Protein AF-A0A523GD78-F1 (afdb_monomer_lite)

Foldseek 3Di:
DDDDPQWDWDADPVLFKIKIWGQDQAKDWAALVVVVVSVDDPVQAKAFPVVRHGFDDDPRTGIDHHGDMGTIGGPVRD

Sequence (78 aa):
MRFSGAISGATDQAGQTLVLANFHPSVQFLKKDILFRYGFDMNMGVIDKYTGKAPKYHLDLLELQPYQFYFISDKTGH

pLDDT: mean 77.44, std 13.63, range [30.22, 91.94]

Structure (mmCIF, N/CA/C/O backbone):
data_AF-A0A523GD78-F1
#
_entry.id   AF-A0A523GD78-F1
#
loop_
_atom_site.group_PDB
_atom_site.id
_atom_site.type_symbol
_atom_site.label_atom_id
_atom_site.label_alt_id
_atom_site.label_comp_id
_atom_site.label_asym_id
_atom_site.label_entity_id
_atom_site.label_seq_id
_atom_site.pdbx_PDB_ins_code
_atom_site.Cartn_x
_atom_site.Cartn_y
_atom_site.Cartn_z
_atom_site.occupancy
_atom_site.B_iso_or_equiv
_atom_site.auth_seq_id
_atom_site.auth_comp_id
_atom_site.auth_asym_id
_atom_site.auth_atom_id
_atom_site.pdbx_PDB_model_num
ATOM 1 N N . MET A 1 1 ? -11.715 -9.370 -21.094 1.00 33.19 1 MET A N 1
ATOM 2 C CA . MET A 1 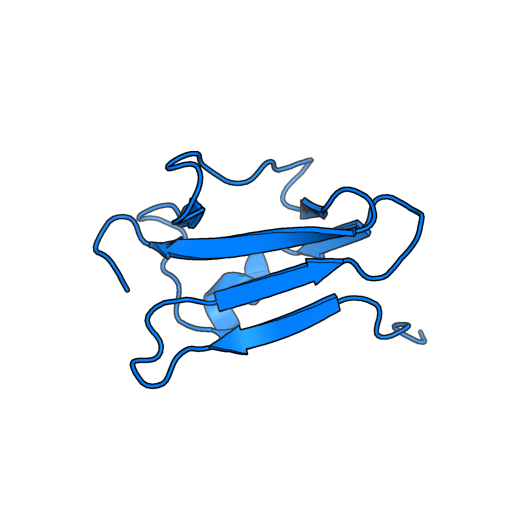1 ? -10.833 -8.616 -20.176 1.00 33.19 1 MET A CA 1
ATOM 3 C C . MET A 1 1 ? -10.116 -9.613 -19.280 1.00 33.19 1 MET A C 1
ATOM 5 O O . MET A 1 1 ? -10.772 -10.262 -18.479 1.00 33.19 1 MET A O 1
ATOM 9 N N . ARG A 1 2 ? -8.808 -9.810 -19.470 1.00 30.22 2 ARG A N 1
ATOM 10 C CA . ARG A 1 2 ? -7.955 -10.569 -18.542 1.00 30.22 2 ARG A CA 1
ATOM 11 C C . ARG A 1 2 ? -7.272 -9.543 -17.642 1.00 30.22 2 ARG A C 1
ATOM 13 O O . ARG A 1 2 ? -6.580 -8.678 -18.161 1.00 30.22 2 ARG A O 1
ATOM 20 N N . PHE A 1 3 ? -7.480 -9.624 -16.333 1.00 41.22 3 PHE A N 1
ATOM 21 C CA . PHE A 1 3 ? -6.650 -8.903 -15.372 1.00 41.22 3 PHE A CA 1
ATOM 22 C C . PHE A 1 3 ? -5.431 -9.789 -15.100 1.00 41.22 3 PHE A C 1
ATOM 24 O O . PHE A 1 3 ? -5.577 -10.877 -14.547 1.00 41.22 3 PHE A O 1
ATOM 31 N N . SER A 1 4 ? -4.245 -9.393 -15.565 1.00 42.31 4 SER A N 1
ATOM 32 C CA . SER A 1 4 ? -3.001 -10.055 -15.167 1.00 42.31 4 SER A CA 1
ATOM 33 C C . SER A 1 4 ? -2.747 -9.745 -13.692 1.00 42.31 4 SER A C 1
ATO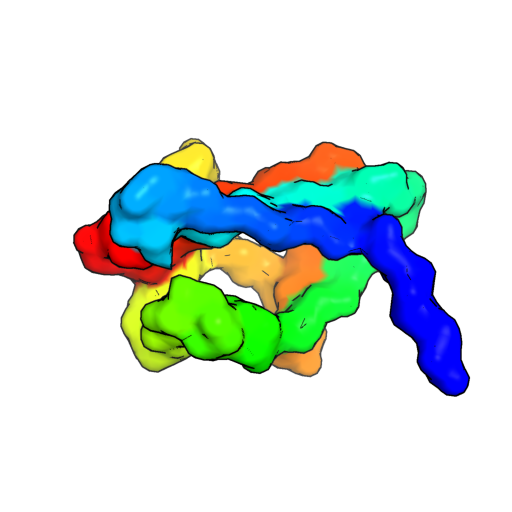M 35 O O . SER A 1 4 ? -2.631 -8.579 -13.319 1.00 42.31 4 SER A O 1
ATOM 37 N N . GLY A 1 5 ? -2.704 -10.781 -12.855 1.00 51.28 5 GLY A N 1
ATOM 38 C CA . GLY A 1 5 ? -2.465 -10.677 -11.416 1.00 51.28 5 GLY A CA 1
ATOM 39 C C . GLY A 1 5 ? -1.038 -10.232 -11.094 1.00 51.28 5 GLY A C 1
ATOM 40 O O . GLY A 1 5 ? -0.186 -11.063 -10.809 1.00 51.28 5 GLY A O 1
ATOM 41 N N . ALA A 1 6 ? -0.788 -8.923 -11.152 1.00 61.97 6 ALA A N 1
ATOM 42 C CA . ALA A 1 6 ? 0.498 -8.303 -10.814 1.00 61.97 6 ALA A CA 1
ATOM 43 C C . ALA A 1 6 ? 0.518 -7.651 -9.418 1.00 61.97 6 ALA A C 1
ATOM 45 O O . ALA A 1 6 ? 1.572 -7.206 -8.962 1.00 61.97 6 ALA A O 1
ATOM 46 N N . ILE A 1 7 ? -0.640 -7.595 -8.751 1.00 62.59 7 ILE A N 1
ATOM 47 C CA . ILE A 1 7 ? -0.807 -7.024 -7.415 1.00 62.59 7 ILE A CA 1
ATOM 48 C C . ILE A 1 7 ? -1.382 -8.103 -6.509 1.00 62.59 7 ILE A C 1
ATOM 50 O O . ILE A 1 7 ? -2.432 -8.672 -6.812 1.00 62.59 7 ILE A O 1
ATOM 54 N N . SER A 1 8 ? -0.693 -8.364 -5.402 1.00 63.44 8 SER A N 1
ATOM 55 C CA . SER A 1 8 ? -1.210 -9.195 -4.318 1.00 63.44 8 SER A CA 1
ATOM 56 C C . SER A 1 8 ? -1.533 -8.321 -3.113 1.00 63.44 8 SER A C 1
ATOM 58 O O . SER A 1 8 ? -0.797 -7.374 -2.821 1.00 63.44 8 SER A O 1
ATOM 60 N N . GLY A 1 9 ? -2.651 -8.642 -2.463 1.00 67.25 9 GLY A N 1
ATOM 61 C CA . GLY A 1 9 ? -3.144 -8.013 -1.247 1.00 67.25 9 GLY A CA 1
ATOM 62 C C . GLY A 1 9 ? -3.229 -9.045 -0.129 1.00 67.25 9 GLY A C 1
ATOM 63 O O . GLY A 1 9 ? -3.822 -10.101 -0.338 1.00 67.25 9 GLY A O 1
ATOM 64 N N . ALA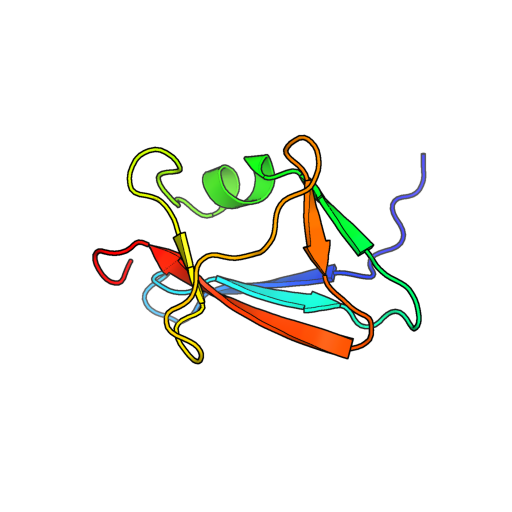 A 1 10 ? -2.660 -8.760 1.039 1.00 68.88 10 ALA A N 1
ATOM 65 C CA . ALA A 1 10 ? -2.812 -9.596 2.231 1.00 68.88 10 ALA A CA 1
ATOM 66 C C . ALA A 1 10 ? -3.048 -8.719 3.461 1.00 68.88 10 ALA A C 1
ATOM 68 O O . ALA A 1 10 ? -2.500 -7.620 3.535 1.00 68.88 10 ALA A O 1
ATOM 69 N N . THR A 1 11 ? -3.848 -9.204 4.411 1.00 66.00 11 THR A N 1
ATOM 70 C CA . THR A 1 11 ? -4.053 -8.540 5.701 1.00 66.00 11 THR A CA 1
ATOM 71 C C . THR A 1 11 ? -3.254 -9.228 6.804 1.00 66.00 11 THR A C 1
ATOM 73 O O . THR A 1 11 ? -3.016 -10.435 6.727 1.00 66.00 11 THR A O 1
ATOM 76 N N . ASP A 1 12 ? -2.841 -8.493 7.839 1.00 70.50 12 ASP A N 1
ATOM 77 C CA . ASP A 1 12 ? -2.332 -9.126 9.062 1.00 70.50 12 ASP A CA 1
ATOM 78 C C . ASP A 1 12 ? -3.451 -9.879 9.819 1.00 70.50 12 ASP A C 1
ATOM 80 O O . ASP A 1 12 ? -4.629 -9.816 9.456 1.00 70.50 12 ASP A O 1
ATOM 84 N N . GLN A 1 13 ? -3.090 -10.636 10.861 1.00 58.34 13 GLN A N 1
ATOM 85 C CA . GLN A 1 13 ? -4.040 -11.438 11.654 1.00 58.34 13 GLN A CA 1
ATOM 86 C C . GLN A 1 13 ? -5.143 -10.604 12.322 1.00 58.34 13 GLN A C 1
ATOM 88 O O . GLN A 1 13 ? -6.196 -11.148 12.647 1.00 58.34 13 GLN A O 1
ATOM 93 N N . ALA A 1 14 ? -4.898 -9.308 12.531 1.00 66.06 14 ALA A N 1
ATOM 94 C CA . ALA A 1 14 ? -5.856 -8.384 13.119 1.00 66.06 14 ALA A CA 1
ATOM 95 C C . ALA A 1 14 ? -6.744 -7.703 12.060 1.00 66.06 14 ALA A C 1
ATOM 97 O O . ALA A 1 14 ? -7.695 -7.018 12.424 1.00 66.06 14 ALA A O 1
ATOM 98 N N . GLY A 1 15 ? -6.454 -7.891 10.766 1.00 64.31 15 GLY A N 1
ATOM 99 C CA . GLY A 1 15 ? -7.144 -7.204 9.677 1.00 64.31 15 GLY A CA 1
ATOM 100 C C . GLY A 1 15 ? -6.822 -5.709 9.602 1.00 64.31 15 GLY A C 1
ATOM 101 O O . GLY A 1 15 ? -7.543 -4.990 8.924 1.00 64.31 15 GLY A O 1
ATOM 102 N N . GLN A 1 16 ? -5.763 -5.258 10.285 1.00 73.62 16 GLN A N 1
ATOM 103 C CA . GLN A 1 16 ? -5.442 -3.846 10.530 1.00 73.62 16 GLN A CA 1
ATOM 104 C C . GLN A 1 16 ? -4.455 -3.252 9.519 1.00 73.62 16 GLN A C 1
ATOM 106 O O . GLN A 1 16 ? -3.985 -2.119 9.633 1.00 73.62 16 GLN A O 1
ATOM 111 N N . THR A 1 17 ? -3.944 -4.068 8.602 1.00 83.12 17 THR A N 1
ATOM 112 C CA . THR A 1 17 ? -2.943 -3.624 7.630 1.00 83.12 17 THR A CA 1
ATOM 113 C C . THR A 1 17 ? -3.090 -4.391 6.349 1.00 83.12 17 THR A C 1
ATOM 115 O O . THR A 1 17 ? -2.946 -5.606 6.358 1.00 83.12 17 THR A O 1
ATOM 118 N N . LEU A 1 18 ? -3.308 -3.679 5.248 1.00 85.00 18 LEU A N 1
ATOM 119 C CA . LEU A 1 18 ? -3.308 -4.239 3.908 1.00 85.00 18 LEU A CA 1
ATOM 120 C C . LEU A 1 18 ? -1.947 -4.026 3.257 1.00 85.00 18 LEU A C 1
ATOM 122 O O . LEU A 1 18 ? -1.528 -2.901 2.992 1.00 85.00 18 LEU A O 1
ATOM 126 N N . VAL A 1 19 ? -1.275 -5.124 2.942 1.00 86.88 19 VAL A N 1
ATOM 127 C CA . VAL A 1 19 ? -0.031 -5.096 2.180 1.00 86.88 19 VAL A CA 1
ATOM 128 C C . VAL A 1 19 ? -0.362 -5.114 0.698 1.00 86.88 19 VAL A C 1
ATOM 130 O O . VAL A 1 19 ? -0.993 -6.057 0.234 1.00 86.88 19 VAL A O 1
ATOM 133 N N . LEU A 1 20 ? 0.082 -4.105 -0.048 1.00 87.50 20 LEU A N 1
ATOM 134 C CA . LEU A 1 20 ? 0.021 -4.075 -1.507 1.00 87.50 20 LEU A CA 1
ATOM 135 C C . LEU A 1 20 ? 1.432 -4.133 -2.078 1.00 87.50 20 LEU A C 1
ATOM 137 O O . LEU A 1 20 ? 2.281 -3.319 -1.722 1.00 87.50 20 LEU A O 1
ATOM 141 N N . ALA A 1 21 ? 1.666 -5.064 -2.995 1.00 88.00 21 ALA A N 1
ATOM 142 C CA . ALA A 1 21 ? 2.956 -5.229 -3.655 1.00 88.00 21 ALA A CA 1
ATOM 143 C C . ALA A 1 21 ? 2.794 -5.186 -5.174 1.00 88.00 21 ALA A C 1
ATOM 145 O O . ALA A 1 21 ? 1.935 -5.879 -5.721 1.00 88.00 21 ALA A O 1
ATOM 146 N N . ASN A 1 22 ? 3.634 -4.403 -5.852 1.00 90.44 22 ASN A N 1
ATOM 147 C CA . ASN A 1 22 ? 3.750 -4.425 -7.307 1.00 90.44 22 ASN A CA 1
ATOM 148 C C . ASN A 1 22 ? 4.940 -5.294 -7.725 1.00 90.44 22 ASN A C 1
ATOM 150 O O . ASN A 1 22 ? 6.082 -4.876 -7.580 1.00 90.44 22 ASN A O 1
ATOM 154 N N . PHE A 1 23 ? 4.691 -6.470 -8.298 1.00 87.62 23 PHE A N 1
ATOM 155 C CA . PHE A 1 23 ? 5.761 -7.353 -8.789 1.00 87.62 23 PHE A CA 1
ATOM 156 C C . PHE A 1 23 ? 6.156 -7.090 -10.252 1.00 87.62 23 PHE A C 1
ATOM 158 O O . PHE A 1 23 ? 7.001 -7.795 -10.801 1.00 87.62 23 PHE A O 1
ATOM 165 N N . HIS A 1 24 ? 5.544 -6.099 -10.903 1.00 90.06 24 HIS A N 1
ATOM 166 C CA . HIS A 1 24 ? 5.801 -5.768 -12.299 1.00 90.06 24 HIS A CA 1
ATOM 167 C C . HIS A 1 24 ? 6.938 -4.737 -12.433 1.00 90.06 24 HIS A C 1
ATOM 169 O O . HIS A 1 24 ? 7.008 -3.795 -11.640 1.00 90.06 24 HIS A O 1
ATOM 175 N N . PRO A 1 25 ? 7.769 -4.805 -13.491 1.00 89.00 25 PRO A N 1
ATOM 176 C CA . PRO A 1 25 ? 8.797 -3.798 -13.791 1.00 89.00 25 PRO A CA 1
ATOM 177 C C . PRO A 1 25 ? 8.245 -2.432 -14.245 1.00 89.00 25 PRO A C 1
ATOM 179 O O . PRO A 1 25 ? 9.001 -1.574 -14.690 1.00 89.00 25 PRO A O 1
ATOM 182 N N . SER A 1 26 ? 6.933 -2.209 -14.176 1.00 90.44 26 SER A N 1
ATOM 183 C CA . SER A 1 26 ? 6.281 -0.978 -14.644 1.00 90.44 26 SER A CA 1
ATOM 184 C C . SER A 1 26 ? 5.316 -0.472 -13.587 1.00 90.44 26 SER A C 1
ATOM 186 O O . SER A 1 26 ? 4.814 -1.261 -12.784 1.00 90.44 26 SER A O 1
ATOM 188 N N . VAL A 1 27 ? 5.039 0.832 -13.615 1.00 89.12 27 VAL A N 1
ATOM 189 C CA . VAL A 1 27 ? 4.045 1.453 -12.735 1.00 89.12 27 VAL A CA 1
ATOM 190 C C . VAL A 1 27 ? 2.702 0.751 -12.911 1.00 89.12 27 VAL A C 1
ATOM 192 O O . VAL A 1 27 ? 2.266 0.517 -14.040 1.00 89.12 27 VAL A O 1
ATOM 195 N N . GLN A 1 28 ? 2.072 0.394 -11.797 1.00 88.81 28 GLN A N 1
ATOM 196 C CA . GLN A 1 28 ? 0.736 -0.186 -11.769 1.00 88.81 28 GLN A CA 1
ATOM 197 C C . GLN A 1 28 ? -0.230 0.771 -11.089 1.00 88.81 28 GLN A C 1
ATOM 199 O O . GLN A 1 28 ? 0.129 1.495 -10.163 1.00 88.81 28 GLN A O 1
ATOM 204 N N . PHE A 1 29 ? -1.473 0.740 -11.548 1.00 88.06 29 PHE A N 1
ATOM 205 C CA . PHE A 1 29 ? -2.537 1.580 -11.030 1.00 88.06 29 PHE A CA 1
ATOM 206 C C . PHE A 1 29 ? -3.638 0.700 -10.464 1.00 88.06 29 PHE A C 1
ATOM 208 O O . PHE A 1 29 ? -4.133 -0.210 -11.134 1.00 88.06 29 PHE A O 1
ATOM 215 N N . LEU A 1 30 ? -4.028 0.979 -9.229 1.00 86.00 30 LEU A N 1
ATOM 216 C CA . LEU A 1 30 ? -5.045 0.232 -8.516 1.00 86.00 30 LEU A CA 1
ATOM 217 C C . LEU A 1 30 ? -6.199 1.160 -8.165 1.00 86.00 30 LEU A C 1
ATOM 219 O O . LEU A 1 30 ? -5.993 2.241 -7.625 1.00 86.00 30 LEU A O 1
ATOM 223 N N . LYS A 1 31 ? -7.434 0.751 -8.457 1.00 85.69 31 LYS A N 1
ATOM 224 C CA . LYS A 1 31 ? -8.601 1.554 -8.077 1.00 85.69 31 LYS A CA 1
ATOM 225 C C . LYS A 1 31 ? -8.642 1.712 -6.563 1.00 85.69 31 LYS A C 1
ATOM 227 O O . LYS A 1 31 ? -8.607 0.709 -5.850 1.00 85.69 31 LYS A O 1
ATOM 232 N N . LYS A 1 32 ? -8.780 2.956 -6.097 1.00 79.56 32 LYS A N 1
ATOM 233 C CA . LYS A 1 32 ? -8.935 3.296 -4.676 1.00 79.56 32 LYS A CA 1
ATOM 234 C C . LYS A 1 32 ? -10.039 2.472 -4.001 1.00 79.56 32 LYS A C 1
ATOM 236 O O . LYS A 1 32 ? -9.888 2.077 -2.850 1.00 79.56 32 LYS A O 1
ATOM 241 N N . ASP A 1 33 ? -11.079 2.114 -4.756 1.00 81.31 33 ASP A N 1
ATOM 242 C CA . ASP A 1 33 ? -12.215 1.329 -4.269 1.00 81.31 33 ASP A CA 1
ATOM 243 C C . ASP A 1 33 ? -11.852 -0.048 -3.705 1.00 81.31 33 ASP A C 1
ATOM 245 O O . ASP A 1 33 ? -12.631 -0.645 -2.960 1.00 81.31 33 ASP A O 1
ATOM 249 N N . ILE A 1 34 ? -10.684 -0.588 -4.065 1.00 78.88 34 ILE A N 1
ATOM 250 C CA . ILE A 1 34 ? -10.245 -1.870 -3.525 1.00 78.88 34 ILE A CA 1
ATOM 251 C C . ILE A 1 34 ? -10.019 -1.791 -2.015 1.00 78.88 34 ILE A C 1
ATOM 253 O O . ILE A 1 34 ? -10.253 -2.778 -1.330 1.00 78.88 34 ILE A O 1
ATOM 257 N N . LEU A 1 35 ? -9.631 -0.624 -1.492 1.00 80.06 35 LEU A N 1
ATOM 258 C CA . LEU A 1 35 ? -9.387 -0.420 -0.067 1.00 80.06 35 LEU A CA 1
ATOM 259 C C . LEU A 1 35 ? -10.684 -0.581 0.740 1.00 80.06 35 LEU A C 1
ATOM 261 O O . LEU A 1 35 ? -10.675 -1.250 1.769 1.00 80.06 35 LEU A O 1
ATOM 265 N N . PHE A 1 36 ? -11.827 -0.117 0.216 1.00 78.25 36 PHE A N 1
ATOM 266 C CA . PHE A 1 36 ? -13.132 -0.356 0.848 1.00 78.25 36 PHE A CA 1
ATOM 267 C C . PHE A 1 36 ? -13.463 -1.845 0.972 1.00 78.25 36 PHE A C 1
ATOM 269 O O . PHE A 1 36 ? -14.073 -2.264 1.952 1.00 78.25 36 PHE A O 1
ATOM 276 N N . ARG A 1 37 ? -13.057 -2.669 -0.005 1.00 76.62 37 ARG A N 1
ATOM 277 C CA . ARG A 1 37 ? -13.309 -4.122 0.037 1.00 76.62 37 ARG A CA 1
ATOM 278 C C . ARG A 1 37 ? -12.555 -4.815 1.168 1.00 76.62 37 ARG A C 1
ATOM 280 O O . ARG A 1 37 ? -12.971 -5.889 1.584 1.00 76.62 37 ARG A O 1
ATOM 287 N N . TYR A 1 38 ? -11.476 -4.200 1.644 1.00 76.75 38 TYR A N 1
ATOM 288 C CA . TYR A 1 38 ? -10.703 -4.659 2.793 1.00 76.75 38 TYR A CA 1
ATOM 289 C C . TYR A 1 38 ? -11.082 -3.933 4.094 1.00 76.75 38 TYR A C 1
ATOM 291 O O . TYR A 1 38 ? -10.401 -4.108 5.093 1.00 76.75 38 TYR A O 1
ATOM 299 N N . GLY A 1 39 ? -12.171 -3.152 4.106 1.00 76.31 3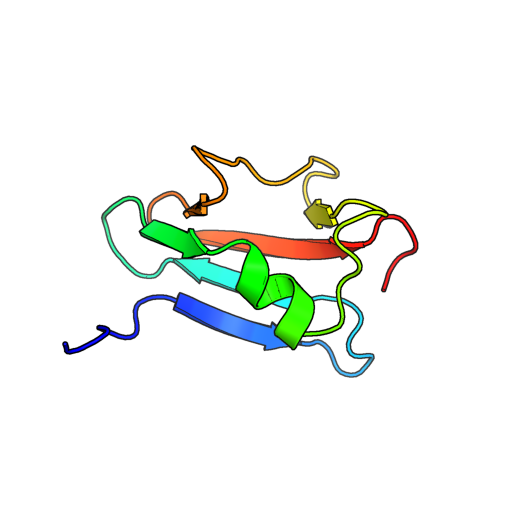9 GLY A N 1
ATOM 300 C CA . GLY A 1 39 ? -12.698 -2.520 5.318 1.00 76.31 39 GLY A CA 1
ATOM 301 C C . GLY A 1 39 ? -12.088 -1.163 5.673 1.00 76.31 39 GLY A C 1
ATOM 302 O O . GLY A 1 39 ? -12.424 -0.625 6.722 1.00 76.31 39 GLY A O 1
ATOM 303 N N . PHE A 1 40 ? -11.245 -0.580 4.813 1.00 79.19 40 PHE A N 1
ATOM 304 C CA . PHE A 1 40 ? -10.658 0.739 5.070 1.00 79.19 40 PHE A CA 1
ATOM 305 C C . PHE A 1 40 ? -11.659 1.864 4.787 1.00 79.19 40 PHE A C 1
ATOM 307 O O . PHE A 1 40 ? -12.198 1.968 3.678 1.00 79.19 40 PHE A O 1
ATOM 314 N N . ASP A 1 41 ? -11.864 2.745 5.771 1.00 73.56 41 ASP A N 1
ATOM 315 C CA . ASP A 1 41 ? -12.665 3.957 5.603 1.00 73.56 41 ASP A CA 1
ATOM 316 C C . ASP A 1 41 ? -11.867 5.038 4.858 1.00 73.56 41 ASP A C 1
ATOM 318 O O . ASP A 1 41 ? -10.946 5.680 5.374 1.00 73.56 41 ASP A O 1
ATOM 322 N N . MET A 1 42 ? -12.260 5.280 3.612 1.00 68.75 42 MET A N 1
ATOM 323 C CA . MET A 1 42 ? -11.619 6.267 2.748 1.00 68.75 42 MET A CA 1
ATOM 324 C C . MET A 1 42 ? -11.877 7.725 3.157 1.00 68.75 42 MET A C 1
ATOM 326 O O . MET A 1 42 ? -11.199 8.606 2.621 1.00 68.75 42 MET A O 1
ATOM 330 N N . ASN A 1 43 ? -12.805 7.989 4.086 1.00 73.25 43 ASN A N 1
ATOM 331 C CA . ASN A 1 43 ? -13.026 9.317 4.666 1.00 73.25 43 ASN A CA 1
ATOM 332 C C . ASN A 1 43 ? -12.000 9.648 5.756 1.00 73.25 43 ASN A C 1
ATOM 334 O O . ASN A 1 43 ? -11.617 10.806 5.911 1.00 73.25 43 ASN A O 1
ATOM 338 N N . MET A 1 44 ? -11.517 8.639 6.487 1.00 67.56 44 MET A N 1
ATOM 339 C CA . MET A 1 44 ? -10.491 8.817 7.523 1.00 67.56 44 MET A CA 1
ATOM 340 C C . MET A 1 44 ? -9.090 8.999 6.920 1.00 67.56 44 MET A C 1
ATOM 342 O O . MET A 1 44 ? -8.211 9.640 7.509 1.00 67.56 44 MET A O 1
ATOM 346 N N . GLY A 1 45 ? -8.915 8.523 5.686 1.00 74.00 45 GLY A N 1
ATOM 347 C CA . GLY A 1 45 ? -7.659 8.569 4.956 1.00 74.00 45 GLY A CA 1
ATOM 348 C C . GLY A 1 45 ? -6.709 7.467 5.415 1.00 74.00 45 GLY A C 1
ATOM 349 O O . GLY A 1 45 ? -6.680 7.079 6.579 1.00 74.00 45 GLY A O 1
ATOM 350 N N . VAL A 1 46 ? -5.909 6.978 4.475 1.00 84.44 46 VAL A N 1
ATOM 351 C CA . VAL A 1 46 ? -4.963 5.887 4.711 1.00 84.44 46 VAL A CA 1
ATOM 352 C C . VAL A 1 46 ? -3.522 6.379 4.685 1.00 84.44 46 VAL A C 1
ATOM 354 O O . VAL A 1 46 ? -3.194 7.357 4.005 1.00 84.44 46 VAL A O 1
ATOM 357 N N . ILE A 1 47 ? -2.661 5.682 5.414 1.00 86.56 47 ILE A N 1
ATOM 358 C CA . ILE A 1 47 ? -1.224 5.916 5.500 1.00 86.56 47 ILE A CA 1
ATOM 359 C C . ILE A 1 47 ? -0.465 4.625 5.211 1.00 86.56 47 ILE A C 1
ATOM 361 O O . ILE A 1 47 ? -0.959 3.523 5.428 1.00 86.56 47 ILE A O 1
ATOM 365 N N . ASP A 1 48 ? 0.759 4.773 4.733 1.00 87.94 48 ASP A N 1
ATOM 366 C CA . ASP A 1 48 ? 1.741 3.701 4.736 1.00 87.94 48 ASP A CA 1
ATOM 367 C C . ASP A 1 48 ? 2.400 3.626 6.122 1.00 87.94 48 ASP A C 1
ATOM 369 O O . ASP A 1 48 ? 3.063 4.580 6.538 1.00 87.94 48 ASP A O 1
ATOM 373 N N . LYS A 1 49 ? 2.234 2.503 6.835 1.00 82.75 49 LYS A N 1
ATOM 374 C CA . LYS A 1 49 ? 2.760 2.294 8.196 1.00 82.75 49 LYS A CA 1
ATOM 375 C C . LYS A 1 49 ? 4.271 2.516 8.300 1.00 82.75 49 LYS A C 1
ATOM 377 O O . LYS A 1 49 ? 4.732 2.955 9.349 1.00 82.75 49 LYS A O 1
ATOM 382 N N . TYR A 1 50 ? 5.047 2.246 7.246 1.00 80.69 50 TYR A N 1
ATOM 383 C CA . TYR A 1 50 ? 6.507 2.396 7.307 1.00 80.69 50 TYR A CA 1
ATOM 384 C C . TYR A 1 50 ? 6.972 3.831 7.096 1.00 80.69 50 TYR A C 1
ATOM 386 O O . TYR A 1 50 ? 7.907 4.284 7.751 1.00 80.69 50 TYR A O 1
ATOM 394 N N . THR A 1 51 ? 6.351 4.547 6.160 1.00 83.81 51 THR A N 1
ATOM 395 C CA . THR A 1 51 ? 6.781 5.908 5.814 1.00 83.81 51 THR A CA 1
ATOM 396 C C . THR A 1 51 ? 5.998 6.986 6.560 1.00 83.81 51 THR A C 1
ATOM 398 O O . THR A 1 51 ? 6.417 8.143 6.561 1.00 83.81 51 THR A O 1
ATOM 401 N N . GLY A 1 52 ? 4.855 6.633 7.162 1.00 83.69 52 GLY A N 1
ATOM 402 C CA . GLY A 1 52 ? 3.901 7.555 7.785 1.00 83.69 52 GLY A CA 1
ATOM 403 C C . GLY A 1 52 ? 3.203 8.486 6.786 1.00 83.69 52 GLY A C 1
ATOM 404 O O . GLY A 1 52 ? 2.469 9.390 7.184 1.00 83.69 52 GLY A O 1
ATOM 405 N N . LYS A 1 53 ? 3.450 8.308 5.482 1.00 85.81 53 LYS A N 1
ATOM 406 C CA . LYS A 1 53 ? 2.936 9.175 4.419 1.00 85.81 53 LYS A CA 1
ATOM 407 C C . LYS A 1 53 ? 1.677 8.577 3.808 1.00 85.81 53 LYS A C 1
ATOM 409 O O . LYS A 1 53 ? 1.513 7.362 3.746 1.00 85.81 53 LYS A O 1
ATOM 414 N N . ALA A 1 54 ? 0.803 9.446 3.308 1.00 84.69 54 ALA A N 1
ATOM 415 C CA . ALA A 1 54 ? -0.321 9.009 2.496 1.00 84.69 54 ALA A CA 1
ATOM 416 C C . ALA A 1 54 ? 0.186 8.377 1.181 1.00 84.69 54 ALA A C 1
ATOM 418 O O . ALA A 1 54 ? 1.152 8.887 0.595 1.00 84.69 54 ALA A O 1
ATOM 419 N N . PRO A 1 55 ? -0.454 7.302 0.691 1.00 86.25 55 PRO A N 1
ATOM 420 C CA . PRO A 1 55 ? -0.146 6.749 -0.620 1.00 86.25 55 PRO A CA 1
ATOM 421 C C . PRO A 1 55 ? -0.372 7.775 -1.741 1.00 86.25 55 PRO A C 1
ATOM 423 O O . PRO A 1 55 ? -1.194 8.686 -1.610 1.00 86.25 55 PRO A O 1
ATOM 426 N N . LYS A 1 56 ? 0.359 7.639 -2.853 1.00 86.69 56 LYS A N 1
ATOM 427 C CA . LYS A 1 56 ? 0.211 8.538 -4.005 1.00 86.69 56 LYS A CA 1
ATOM 428 C C . LYS A 1 56 ? -0.975 8.121 -4.869 1.00 86.69 56 LYS A C 1
ATOM 430 O O . LYS A 1 56 ? -1.099 6.955 -5.232 1.00 86.69 56 LYS A O 1
ATOM 435 N N . TYR A 1 57 ? -1.801 9.094 -5.240 1.00 84.38 57 TYR A N 1
ATOM 436 C CA . TYR A 1 57 ? -2.962 8.882 -6.097 1.00 84.38 57 TYR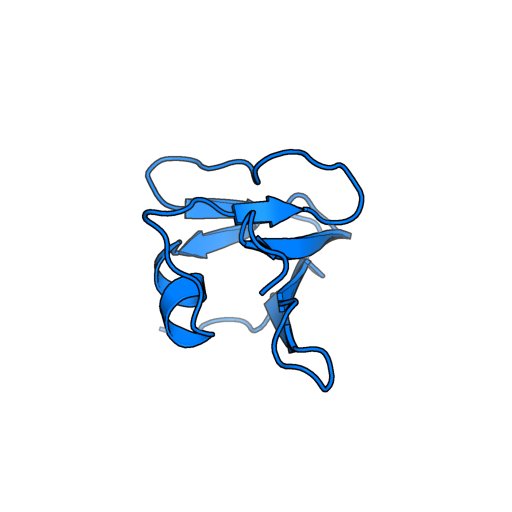 A CA 1
ATOM 437 C C . TYR A 1 57 ? -2.865 9.713 -7.379 1.00 84.38 57 TYR A C 1
ATOM 439 O O . TYR A 1 57 ? -2.430 10.864 -7.343 1.00 84.38 57 TYR A O 1
ATOM 447 N N . HIS A 1 58 ? -3.336 9.147 -8.488 1.00 84.25 58 HIS A N 1
ATOM 448 C CA . HIS A 1 58 ? -3.531 9.817 -9.770 1.00 84.25 58 HIS A CA 1
ATOM 449 C C . HIS A 1 58 ? -4.957 9.550 -10.266 1.00 84.25 58 HIS A C 1
ATOM 451 O O . HIS A 1 58 ? -5.282 8.407 -10.575 1.00 84.25 58 HIS A O 1
ATOM 457 N N . LEU A 1 59 ? -5.810 10.583 -10.326 1.00 80.94 59 LEU A N 1
ATOM 458 C CA . LEU A 1 59 ? -7.210 10.478 -10.786 1.00 80.94 59 LEU A CA 1
ATOM 459 C C . LEU A 1 59 ? -7.963 9.283 -10.151 1.00 80.94 59 LEU A C 1
ATOM 461 O O . LEU A 1 59 ? -8.500 8.432 -10.853 1.00 80.94 59 LEU A O 1
ATOM 465 N N . ASP A 1 60 ? -7.931 9.184 -8.816 1.00 82.25 60 ASP A N 1
ATOM 466 C CA . ASP A 1 60 ? -8.536 8.104 -8.006 1.00 82.25 60 ASP A CA 1
ATOM 467 C C . ASP A 1 60 ? -7.926 6.700 -8.156 1.00 82.25 60 ASP A C 1
ATOM 469 O O . ASP A 1 60 ? -8.442 5.710 -7.625 1.00 82.25 60 ASP A O 1
ATOM 473 N N . LEU A 1 61 ? -6.775 6.600 -8.815 1.00 84.50 61 LEU A N 1
ATOM 474 C CA . LEU A 1 61 ? -5.978 5.384 -8.863 1.00 84.50 61 LEU A CA 1
ATOM 475 C C . LEU A 1 61 ? -4.790 5.508 -7.915 1.00 84.50 61 LEU A C 1
ATOM 477 O O . LEU A 1 61 ? -4.003 6.446 -8.007 1.00 84.50 61 LEU A O 1
ATOM 481 N N . LEU A 1 62 ? -4.656 4.548 -7.008 1.00 87.62 62 LEU A N 1
ATOM 482 C CA . LEU A 1 62 ? -3.443 4.342 -6.238 1.00 87.62 62 LEU A CA 1
ATOM 483 C C . LEU A 1 62 ? -2.322 3.929 -7.195 1.00 87.62 62 LEU A C 1
ATOM 485 O O . LEU A 1 62 ? -2.442 2.932 -7.908 1.00 87.62 62 LEU A O 1
ATOM 489 N N . GLU A 1 63 ? -1.240 4.694 -7.199 1.00 90.00 63 GLU A N 1
ATOM 490 C CA . GLU A 1 63 ? -0.069 4.436 -8.028 1.00 90.00 63 GLU A CA 1
ATOM 491 C C . GLU A 1 63 ? 0.950 3.598 -7.250 1.00 90.00 63 GLU A C 1
ATOM 493 O O . GLU A 1 63 ? 1.353 3.967 -6.146 1.00 90.00 63 GLU A O 1
ATOM 498 N N . LEU A 1 64 ? 1.389 2.482 -7.833 1.00 88.69 64 LEU A N 1
ATOM 499 C CA . LEU A 1 64 ? 2.472 1.657 -7.308 1.00 88.69 64 LEU A CA 1
ATOM 500 C C . LEU A 1 64 ? 3.646 1.657 -8.283 1.00 88.69 64 LEU A C 1
ATOM 502 O O . LEU A 1 64 ? 3.533 1.202 -9.424 1.00 88.69 64 LEU A O 1
ATOM 506 N N . GLN A 1 65 ? 4.799 2.117 -7.810 1.00 91.62 65 GLN A N 1
ATOM 507 C CA . GLN A 1 65 ? 6.054 2.064 -8.553 1.00 91.62 65 GLN A CA 1
ATOM 508 C C . GLN A 1 65 ? 6.521 0.608 -8.743 1.00 91.62 65 GLN A C 1
ATOM 510 O O . GLN A 1 65 ? 6.084 -0.278 -7.999 1.00 91.62 65 GLN A O 1
ATOM 515 N N . PRO A 1 66 ? 7.374 0.320 -9.745 1.00 91.94 66 PRO A N 1
ATOM 516 C CA . PRO A 1 66 ? 7.937 -1.015 -9.935 1.00 91.94 66 PRO A CA 1
ATOM 517 C C . PRO A 1 66 ? 8.565 -1.557 -8.646 1.00 91.94 66 PRO A C 1
ATOM 519 O O . PRO A 1 66 ? 9.356 -0.857 -8.014 1.00 91.94 66 PRO A O 1
ATOM 522 N N . TYR A 1 67 ? 8.222 -2.789 -8.258 1.00 88.50 67 TYR A N 1
ATOM 523 C CA . TYR A 1 67 ? 8.745 -3.464 -7.055 1.00 88.50 67 TYR A CA 1
ATOM 524 C C . TYR A 1 67 ? 8.459 -2.754 -5.720 1.00 88.50 67 TYR A C 1
ATOM 526 O O . TYR A 1 67 ? 9.095 -3.049 -4.708 1.00 88.50 67 TYR A O 1
ATOM 534 N N . GLN A 1 68 ? 7.506 -1.818 -5.696 1.00 87.56 68 GLN A N 1
ATOM 535 C CA . GLN A 1 68 ? 7.118 -1.106 -4.484 1.00 87.56 68 GLN A CA 1
ATOM 536 C C . GLN A 1 68 ? 6.186 -1.946 -3.605 1.00 87.56 68 GLN A C 1
ATOM 538 O O . GLN A 1 68 ? 5.300 -2.649 -4.099 1.00 87.56 68 GLN A O 1
ATOM 543 N N . PHE A 1 69 ? 6.354 -1.780 -2.293 1.00 88.12 69 PHE A N 1
ATOM 544 C CA . PHE A 1 69 ? 5.476 -2.310 -1.259 1.00 88.12 69 PHE A CA 1
ATOM 545 C C . PHE A 1 69 ? 4.822 -1.156 -0.497 1.00 88.12 69 PHE A C 1
ATOM 547 O O . PHE A 1 69 ? 5.498 -0.199 -0.123 1.00 88.12 69 PHE A O 1
ATOM 554 N N . TYR A 1 70 ? 3.521 -1.268 -0.258 1.00 87.06 70 TYR A N 1
ATOM 555 C CA . TYR A 1 70 ? 2.756 -0.400 0.626 1.00 87.06 70 TYR A CA 1
ATOM 556 C C . TYR A 1 70 ? 2.160 -1.223 1.758 1.00 87.06 70 TYR A C 1
ATOM 558 O O . TYR A 1 70 ? 1.589 -2.282 1.513 1.00 87.06 70 TYR A O 1
ATOM 566 N N . PHE A 1 71 ? 2.243 -0.704 2.979 1.00 87.50 71 PHE A N 1
ATOM 567 C CA . PHE A 1 71 ? 1.609 -1.293 4.154 1.00 87.50 71 PHE A CA 1
ATOM 568 C C . PHE A 1 71 ? 0.527 -0.340 4.622 1.00 87.50 71 PHE A C 1
ATOM 570 O O . PHE A 1 71 ? 0.760 0.547 5.438 1.00 87.50 71 PHE A O 1
ATOM 577 N N . ILE A 1 72 ? -0.640 -0.473 4.010 1.00 87.25 72 ILE A N 1
ATOM 578 C CA . ILE A 1 72 ? -1.753 0.443 4.188 1.00 87.25 72 ILE A CA 1
ATOM 579 C C . ILE A 1 72 ? -2.416 0.184 5.531 1.00 87.25 72 ILE A C 1
ATOM 581 O O . ILE A 1 72 ? -2.791 -0.944 5.828 1.00 87.25 72 ILE A O 1
ATOM 585 N N . SER A 1 73 ? -2.594 1.253 6.294 1.00 85.38 73 SER A N 1
ATOM 586 C CA . SER A 1 73 ? -3.429 1.311 7.488 1.00 85.38 73 SER A CA 1
ATOM 587 C C . SER A 1 73 ? -4.242 2.591 7.449 1.00 85.38 73 SER A C 1
ATOM 589 O O . SER A 1 73 ? -3.834 3.582 6.833 1.00 85.38 73 SER A O 1
ATOM 591 N N . ASP A 1 74 ? -5.395 2.599 8.086 1.00 81.31 74 ASP A N 1
ATOM 592 C CA . ASP A 1 74 ? -6.059 3.837 8.429 1.00 81.31 74 ASP A CA 1
ATOM 593 C C . ASP A 1 74 ? -5.252 4.626 9.480 1.00 81.31 74 ASP A C 1
ATOM 595 O O . ASP A 1 74 ? -4.312 4.142 10.118 1.00 81.31 74 ASP A O 1
ATOM 599 N N . LYS A 1 75 ? -5.594 5.904 9.654 1.00 69.69 75 LYS A N 1
ATOM 600 C CA . LYS A 1 75 ? -4.926 6.767 10.644 1.00 69.69 75 LYS A CA 1
ATOM 601 C C . LYS A 1 75 ? -5.194 6.372 12.101 1.00 69.69 75 LYS A C 1
ATOM 603 O O . LYS A 1 75 ? -4.547 6.923 12.990 1.00 69.69 75 LYS A O 1
ATOM 608 N N . THR A 1 76 ? -6.143 5.477 12.352 1.00 66.19 76 THR A N 1
ATOM 609 C CA . THR A 1 76 ? -6.470 4.944 13.679 1.00 66.19 76 THR A CA 1
ATOM 610 C C . THR A 1 76 ? -5.738 3.644 14.010 1.00 66.19 76 THR A C 1
ATOM 612 O O . THR A 1 76 ? -5.774 3.221 15.164 1.00 66.19 76 THR A O 1
ATOM 615 N N . GLY A 1 77 ? -5.013 3.061 13.051 1.00 58.59 77 GLY A N 1
ATOM 616 C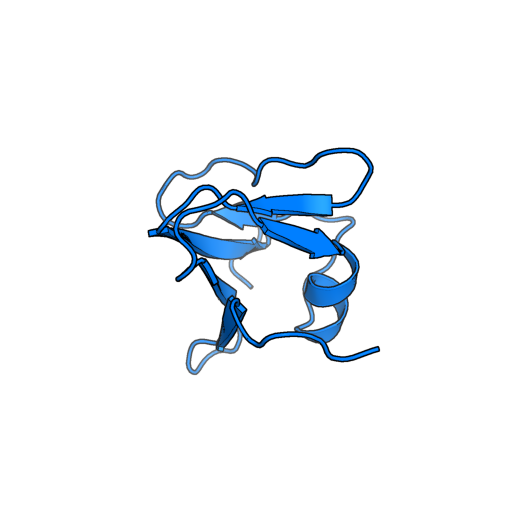 CA . GLY A 1 77 ? -4.271 1.815 13.209 1.00 58.59 77 GLY A CA 1
ATOM 617 C C . GLY A 1 77 ? -5.051 0.555 12.829 1.00 58.59 77 GLY A C 1
ATOM 618 O O . GLY A 1 77 ? -4.536 -0.528 13.096 1.00 58.59 77 GLY A O 1
ATOM 619 N N . HIS A 1 78 ? -6.239 0.691 12.227 1.00 52.59 78 HIS A N 1
ATOM 620 C CA . HIS A 1 78 ? -6.986 -0.371 11.545 1.00 52.59 78 HIS A CA 1
ATOM 621 C C . HIS A 1 78 ? -6.624 -0.454 10.054 1.00 52.59 78 HIS A C 1
ATOM 623 O O . HIS A 1 78 ? -5.820 0.380 9.568 1.00 52.59 78 HIS A O 1
#

Secondary structure (DSSP, 8-state):
------EEEEE-TTS--EEEEE-SSS-EEEETHHHHHTT--TTT-EEETTT-SPPPEETTEEEE-TT-EEEEEETT--

Radius of gyration: 11.97 Å; chains: 1; bounding box: 22×22×34 Å